Protein AF-A0A1I7IBZ7-F1 (afdb_monomer_lite)

Sequence (172 aa):
MKKVKVSVFVGVFIILTSVICFSEEESVYKKKVHFDSPKEIIDVLNTKNLSAYSGEGNHYGRLVNTDDYKECLSKRKRTTKTVDYFKNLDLTVDESYDEEEIIEEYKKVTQNLNNYKIGDNLKAYYLKGKCSDYHKISGTIEIKVVFCDEGEGFVIDYMNYTTKMDDEKNSL

Secondary structure (DSSP, 8-state):
-------------------S---------------SSHHHHHHHHHHS-SEEEE-SSSS-PEEEE-HHHHHHB-HHHHHS------EEEEEEE-TTS-HHHHHHHHHHHHTTSTT--PPSSEEEEEEEEEEE-TT--EEEEEEEEEEEE-SSSEEEEEEEEEEEEPPGGG--

Radius of gyration: 23.15 Å; chains: 1; bounding box: 92×60×48 Å

pLDDT: mean 78.51, std 18.82, range [34.19, 97.19]

Structure (mmCIF, N/CA/C/O backbone):
data_AF-A0A1I7IBZ7-F1
#
_entry.id   AF-A0A1I7IBZ7-F1
#
loop_
_atom_site.group_PDB
_atom_site.id
_atom_site.type_symbol
_atom_site.label_atom_id
_atom_site.label_alt_id
_atom_site.label_comp_id
_atom_site.label_asym_id
_atom_site.label_entity_id
_atom_site.label_seq_id
_atom_site.pdbx_PDB_ins_code
_atom_site.Cartn_x
_atom_site.Cartn_y
_atom_site.Cartn_z
_atom_site.occupancy
_atom_site.B_iso_or_equiv
_atom_site.auth_seq_id
_atom_site.auth_comp_id
_atom_site.auth_asym_id
_atom_site.auth_atom_id
_atom_site.pdbx_PDB_model_num
ATOM 1 N N . MET A 1 1 ? -64.109 -44.190 -6.257 1.00 44.66 1 MET A N 1
ATOM 2 C CA . MET A 1 1 ? -63.149 -43.938 -7.366 1.00 44.66 1 MET A CA 1
ATOM 3 C C . MET A 1 1 ? -63.551 -42.608 -7.999 1.00 44.66 1 MET A C 1
ATOM 5 O O . MET A 1 1 ? -64.693 -42.499 -8.404 1.00 44.66 1 MET A O 1
ATOM 9 N N . LYS A 1 2 ? -62.762 -41.533 -7.966 1.00 34.19 2 LYS A N 1
ATOM 10 C CA . LYS A 1 2 ? -61.534 -41.307 -8.746 1.00 34.19 2 LYS A CA 1
ATOM 11 C C . LYS A 1 2 ? -60.596 -40.339 -8.005 1.00 34.19 2 LYS A C 1
ATOM 13 O O . LYS A 1 2 ? -61.041 -39.403 -7.358 1.00 34.19 2 LYS A O 1
ATOM 18 N N . LYS A 1 3 ? -59.296 -40.618 -8.119 1.00 43.16 3 LYS A N 1
ATOM 19 C CA . LYS A 1 3 ? -58.164 -39.865 -7.565 1.00 43.16 3 LYS A CA 1
ATOM 20 C C . LYS A 1 3 ? -58.007 -38.539 -8.319 1.00 43.16 3 LYS A C 1
ATOM 22 O O . LYS A 1 3 ? -57.974 -38.576 -9.547 1.00 43.16 3 LYS A O 1
ATOM 27 N N . VAL A 1 4 ? -57.821 -37.418 -7.623 1.00 42.00 4 VAL A N 1
ATOM 28 C CA . VAL A 1 4 ? -57.253 -36.202 -8.228 1.00 42.00 4 VAL A CA 1
ATOM 29 C C . VAL A 1 4 ? -55.906 -35.948 -7.569 1.00 42.00 4 VAL A C 1
ATOM 31 O O . VAL A 1 4 ? -55.785 -35.892 -6.349 1.00 42.00 4 VAL A O 1
ATOM 34 N N . LYS A 1 5 ? -54.883 -35.949 -8.420 1.00 45.84 5 LYS A N 1
ATOM 35 C CA . LYS A 1 5 ? -53.466 -35.868 -8.088 1.00 45.84 5 LYS A CA 1
ATOM 36 C C . LYS A 1 5 ? -53.118 -34.418 -7.756 1.00 45.84 5 LYS A C 1
ATOM 38 O O . LYS A 1 5 ? -53.466 -33.521 -8.515 1.00 45.84 5 LYS A O 1
ATOM 43 N N . VAL A 1 6 ? -52.401 -34.218 -6.657 1.00 47.59 6 VAL A N 1
ATOM 44 C CA . VAL A 1 6 ? -51.680 -32.977 -6.360 1.00 47.59 6 VAL A CA 1
ATOM 45 C C . VAL A 1 6 ? -50.560 -32.841 -7.393 1.00 47.59 6 VAL A C 1
ATOM 47 O O . VAL A 1 6 ? -49.709 -33.726 -7.480 1.00 47.59 6 VAL A O 1
ATOM 50 N N . SER A 1 7 ? -50.560 -31.768 -8.187 1.00 43.84 7 SER A N 1
ATOM 51 C CA . SER A 1 7 ? -49.392 -31.368 -8.975 1.00 43.84 7 SER A CA 1
ATOM 52 C C . SER A 1 7 ? -48.833 -30.068 -8.417 1.00 43.84 7 SER A C 1
ATOM 54 O O . SER A 1 7 ? -49.484 -29.026 -8.441 1.00 43.84 7 SER A O 1
ATOM 56 N N . VAL A 1 8 ? -47.617 -30.186 -7.904 1.00 51.19 8 VAL A N 1
ATOM 57 C CA . VAL A 1 8 ? -46.727 -29.126 -7.454 1.00 51.19 8 VAL A CA 1
ATOM 58 C C . VAL A 1 8 ? -46.431 -28.168 -8.609 1.00 51.19 8 VAL A C 1
ATOM 60 O O . VAL A 1 8 ? -45.970 -28.601 -9.659 1.00 51.19 8 VAL A O 1
ATOM 63 N N . PHE A 1 9 ? -46.619 -26.870 -8.384 1.00 41.53 9 PHE A N 1
ATOM 64 C CA . PHE A 1 9 ? -45.839 -25.832 -9.053 1.00 41.53 9 PHE A CA 1
ATOM 65 C C . PHE A 1 9 ? -45.296 -24.907 -7.963 1.00 41.53 9 PHE A C 1
ATOM 67 O O . PHE A 1 9 ? -45.973 -23.993 -7.501 1.00 41.53 9 PHE A O 1
ATOM 74 N N . VAL A 1 10 ? -44.074 -25.197 -7.506 1.00 45.44 10 VAL A N 1
ATOM 75 C CA . VAL A 1 10 ? -43.256 -24.240 -6.754 1.00 45.44 10 VAL A CA 1
ATOM 76 C C . VAL A 1 10 ? -42.839 -23.176 -7.764 1.00 45.44 10 VAL A C 1
ATOM 78 O O . VAL A 1 10 ? -41.900 -23.360 -8.536 1.00 45.44 10 VAL A O 1
ATOM 81 N N . GLY A 1 11 ? -43.627 -22.106 -7.827 1.00 39.03 11 GLY A N 1
ATOM 82 C CA . GLY A 1 11 ? -43.315 -20.912 -8.597 1.00 39.03 11 GLY A CA 1
ATOM 83 C C . GLY A 1 11 ? -42.112 -20.220 -7.974 1.00 39.03 11 GLY A C 1
ATOM 84 O O . GLY A 1 11 ? -42.183 -19.698 -6.867 1.00 39.03 11 GLY A O 1
ATOM 85 N N . VAL A 1 12 ? -41.002 -20.285 -8.695 1.00 47.72 12 VAL A N 1
ATOM 86 C CA . VAL A 1 12 ? -39.713 -19.669 -8.405 1.00 47.72 12 VAL A CA 1
ATOM 87 C C . VAL A 1 12 ? -39.881 -18.183 -8.054 1.00 47.72 12 VAL A C 1
ATOM 89 O O . VAL A 1 12 ? -40.335 -17.384 -8.870 1.00 47.72 12 VAL A O 1
ATOM 92 N N . PHE A 1 13 ? -39.472 -17.809 -6.842 1.00 44.09 13 PHE A N 1
ATOM 93 C CA . PHE A 1 13 ? -39.341 -16.421 -6.401 1.00 44.09 13 PHE A CA 1
ATOM 94 C C . PHE A 1 13 ? -38.036 -15.847 -6.988 1.00 44.09 13 PHE A C 1
ATOM 96 O O . PHE A 1 13 ? -37.006 -15.818 -6.319 1.00 44.09 13 PHE A O 1
ATOM 103 N N . ILE A 1 14 ? -38.033 -15.460 -8.271 1.00 51.59 14 ILE A N 1
ATOM 104 C CA . ILE A 1 14 ? -36.935 -14.654 -8.831 1.00 51.59 14 ILE A CA 1
ATOM 105 C C . ILE A 1 14 ? -37.173 -13.211 -8.397 1.00 51.59 14 ILE A C 1
ATOM 107 O O . ILE A 1 14 ? -38.088 -12.536 -8.868 1.00 51.59 14 ILE A O 1
ATOM 111 N N . ILE A 1 15 ? -36.335 -12.759 -7.470 1.00 47.59 15 ILE A N 1
ATOM 112 C CA . ILE A 1 15 ? -36.219 -11.365 -7.061 1.00 47.59 15 ILE A CA 1
ATOM 113 C C . ILE A 1 15 ? -35.743 -10.574 -8.286 1.00 47.59 15 ILE A C 1
ATOM 115 O O . ILE A 1 15 ? -34.571 -10.597 -8.655 1.00 47.59 15 ILE A O 1
ATOM 119 N N . LEU A 1 16 ? -36.681 -9.905 -8.950 1.00 42.88 16 LEU A N 1
ATOM 120 C CA . LEU A 1 16 ? -36.430 -9.013 -10.077 1.00 42.88 16 LEU A CA 1
ATOM 121 C C . LEU A 1 16 ? -36.003 -7.636 -9.535 1.00 42.88 16 LEU A C 1
ATOM 123 O O . LEU A 1 16 ? -36.747 -6.666 -9.603 1.00 42.88 16 LEU A O 1
ATOM 127 N N . THR A 1 17 ? -34.805 -7.555 -8.952 1.00 49.12 17 THR A N 1
ATOM 128 C CA . THR A 1 17 ? -34.147 -6.283 -8.578 1.00 49.12 17 THR A CA 1
ATOM 129 C C . THR A 1 17 ? -32.949 -5.984 -9.480 1.00 49.12 17 THR A C 1
ATOM 131 O O . THR A 1 17 ? -31.954 -5.421 -9.040 1.00 49.12 17 THR A O 1
ATOM 134 N N . SER A 1 18 ? -33.008 -6.388 -10.749 1.00 46.00 18 SER A N 1
ATOM 135 C CA . SER A 1 18 ? -31.941 -6.169 -11.738 1.00 46.00 18 SER A CA 1
ATOM 136 C C . SER A 1 18 ? -32.188 -4.983 -12.677 1.00 46.00 18 SER A C 1
ATOM 138 O O . SER A 1 18 ? -31.439 -4.795 -13.631 1.00 46.00 18 SER A O 1
ATOM 140 N N . VAL A 1 19 ? -33.187 -4.138 -12.409 1.00 48.25 19 VAL A N 1
ATOM 141 C CA . VAL A 1 19 ? -33.432 -2.926 -13.202 1.00 48.25 19 VAL A CA 1
ATOM 142 C C . VAL A 1 19 ? -33.465 -1.720 -12.277 1.00 48.25 19 VAL A C 1
ATOM 144 O O . VAL A 1 19 ? -34.517 -1.392 -11.752 1.00 48.25 19 VAL A O 1
ATOM 147 N N . ILE A 1 20 ? -32.293 -1.128 -12.039 1.00 43.44 20 ILE A N 1
ATOM 148 C CA . ILE A 1 20 ? -31.987 0.312 -11.917 1.00 43.44 20 ILE A CA 1
ATOM 149 C C . ILE A 1 20 ? -30.462 0.388 -11.682 1.00 43.44 20 ILE A C 1
ATOM 151 O O . ILE A 1 20 ? -29.942 -0.346 -10.848 1.00 43.44 20 ILE A O 1
ATOM 155 N N . CYS A 1 21 ? -29.775 1.259 -12.433 1.00 38.59 21 CYS A N 1
ATOM 156 C CA . CYS A 1 21 ? -28.324 1.558 -12.452 1.00 38.59 21 CYS A CA 1
ATOM 157 C C . CYS A 1 21 ? -27.524 1.074 -13.678 1.00 38.59 21 CYS A C 1
ATOM 159 O O . CYS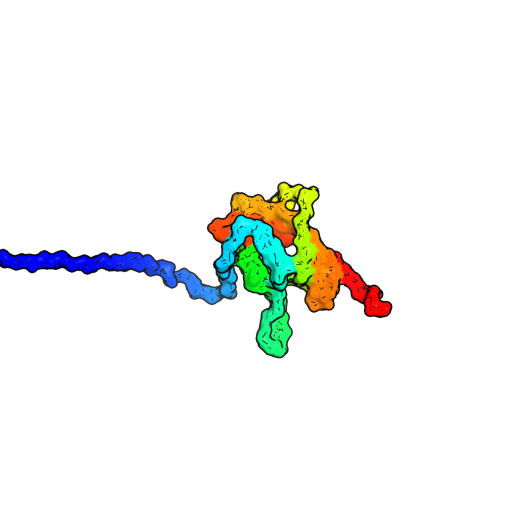 A 1 21 ? -26.339 0.775 -13.567 1.00 38.59 21 CYS A O 1
ATOM 161 N N . PHE A 1 22 ? -28.123 1.098 -14.872 1.00 40.22 22 PHE A N 1
ATOM 162 C CA . PHE A 1 22 ? -27.360 1.469 -16.072 1.00 40.22 22 PHE A CA 1
ATOM 163 C C . PHE A 1 22 ? -27.481 2.985 -16.265 1.00 40.22 22 PHE A C 1
ATOM 165 O O . PHE A 1 22 ? -28.260 3.456 -17.087 1.00 40.22 22 PHE A O 1
ATOM 172 N N . SER A 1 23 ? -26.761 3.750 -15.444 1.00 37.56 23 SER A N 1
ATOM 173 C CA . SER A 1 23 ? -26.304 5.078 -15.843 1.00 37.56 23 SER A CA 1
ATOM 174 C C . SER A 1 23 ? -24.932 4.896 -16.479 1.00 37.56 23 SER A C 1
ATOM 176 O O . SER A 1 23 ? -24.067 4.219 -15.923 1.00 37.56 23 SER A O 1
ATOM 178 N N . GLU A 1 24 ? -24.758 5.450 -17.672 1.00 45.44 24 GLU A N 1
ATOM 179 C CA . GLU A 1 24 ? -23.465 5.585 -18.331 1.00 45.44 24 GLU A CA 1
ATOM 180 C C . GLU A 1 24 ? -22.555 6.474 -17.467 1.00 45.44 24 GLU A C 1
ATOM 182 O O . GLU A 1 24 ? -22.566 7.694 -17.571 1.00 45.44 24 GLU A O 1
ATOM 187 N N . GLU A 1 25 ? -21.778 5.862 -16.578 1.00 43.03 25 GLU A N 1
ATOM 188 C CA . GLU A 1 25 ? -20.652 6.486 -15.884 1.00 43.03 25 GLU A CA 1
ATOM 189 C C . GLU A 1 25 ? -19.447 5.550 -16.038 1.00 43.03 25 GLU A C 1
ATOM 191 O O . GLU A 1 25 ? -19.619 4.329 -16.001 1.00 43.03 25 GLU A O 1
ATOM 196 N N . GLU A 1 26 ? -18.252 6.116 -16.279 1.00 47.03 26 GLU A N 1
ATOM 197 C CA . GLU A 1 26 ? -16.960 5.411 -16.397 1.00 47.03 26 GLU A CA 1
ATOM 198 C C . GLU A 1 26 ? -16.965 4.134 -15.545 1.00 47.03 26 GLU A C 1
ATOM 200 O O . GLU A 1 26 ? -17.100 4.216 -14.326 1.00 47.03 26 GLU A O 1
ATOM 205 N N . SER A 1 27 ? -16.875 2.958 -16.179 1.00 55.19 27 SER A N 1
ATOM 206 C CA . SER A 1 27 ? -17.073 1.664 -15.519 1.00 55.19 27 SER A CA 1
ATOM 207 C C . SER A 1 27 ? -16.256 1.574 -14.227 1.00 55.19 27 SER A C 1
ATOM 209 O O . SER A 1 27 ? -15.042 1.354 -14.267 1.00 55.19 27 SER A O 1
ATOM 211 N N . VAL A 1 28 ? -16.913 1.758 -13.079 1.00 66.81 28 VAL A N 1
ATOM 212 C CA . VAL A 1 28 ? -16.268 1.649 -11.770 1.00 66.81 28 VAL A CA 1
ATOM 213 C C . VAL A 1 28 ? -15.687 0.247 -11.677 1.00 66.81 28 VAL A C 1
ATOM 215 O O . VAL A 1 28 ? -16.413 -0.743 -11.806 1.00 66.81 28 VAL A O 1
ATOM 218 N N . TYR A 1 29 ? -14.369 0.158 -11.499 1.00 75.69 29 TYR A N 1
ATOM 219 C CA . TYR A 1 29 ? -13.682 -1.124 -11.452 1.00 75.69 29 TYR A CA 1
ATOM 220 C C . TYR A 1 29 ? -14.276 -2.005 -10.349 1.00 75.69 29 TYR A C 1
ATOM 222 O O . TYR A 1 29 ? -14.274 -1.631 -9.172 1.00 75.69 29 TYR A O 1
ATOM 230 N N . LYS A 1 30 ? -14.770 -3.187 -10.725 1.00 81.75 30 LYS A N 1
ATOM 231 C CA . LYS A 1 30 ? -15.293 -4.184 -9.787 1.00 81.75 30 LYS A CA 1
ATOM 232 C C . LYS A 1 30 ? -14.165 -5.134 -9.396 1.00 81.75 30 LYS A C 1
ATOM 234 O O . LYS A 1 30 ? -13.673 -5.850 -10.262 1.00 81.75 30 LYS A O 1
ATOM 239 N N . LYS A 1 31 ? -13.801 -5.108 -8.109 1.00 83.88 31 LYS A N 1
ATOM 240 C CA . LYS A 1 31 ? -12.849 -6.023 -7.465 1.00 83.88 31 LYS A CA 1
ATOM 241 C C . LYS A 1 31 ? -13.322 -7.464 -7.660 1.00 83.88 31 LYS A C 1
ATOM 243 O O . LYS A 1 31 ? -14.523 -7.731 -7.579 1.00 83.88 31 LYS A O 1
ATOM 248 N N . LYS A 1 32 ? -12.389 -8.359 -7.964 1.00 88.75 32 LYS A N 1
ATOM 249 C CA . LYS A 1 32 ? -12.622 -9.795 -8.182 1.00 88.75 32 LYS A CA 1
ATOM 250 C C . LYS A 1 32 ? -11.731 -10.655 -7.294 1.00 88.75 32 LYS A C 1
ATOM 252 O O . LYS A 1 32 ? -12.010 -11.843 -7.151 1.00 88.75 32 LYS A O 1
ATOM 257 N N . VAL A 1 33 ? -10.673 -10.077 -6.724 1.00 92.06 33 VAL A N 1
ATOM 258 C CA . VAL A 1 33 ? -9.692 -10.790 -5.902 1.00 92.06 33 VAL A CA 1
ATOM 259 C C . VAL A 1 33 ? -9.914 -10.476 -4.426 1.00 92.06 33 VAL A C 1
ATOM 261 O O . VAL A 1 33 ? -10.000 -9.309 -4.038 1.00 92.06 33 VAL A O 1
ATOM 264 N N . HIS A 1 34 ? -9.976 -11.525 -3.610 1.00 92.62 34 HIS A N 1
ATOM 265 C CA . HIS A 1 34 ? -9.973 -11.445 -2.152 1.00 92.62 34 HIS A CA 1
ATOM 266 C C . HIS A 1 34 ? -8.530 -11.538 -1.649 1.00 92.62 34 HIS A C 1
ATOM 268 O O . HIS A 1 34 ? -7.798 -12.407 -2.117 1.00 92.62 34 HIS A O 1
ATOM 274 N N . PHE A 1 35 ? -8.136 -10.651 -0.732 1.00 95.00 35 PHE A N 1
ATOM 275 C CA . PHE A 1 35 ? -6.830 -10.708 -0.072 1.00 95.00 35 PHE A CA 1
ATOM 276 C C . PHE A 1 35 ? -7.031 -10.959 1.419 1.00 95.00 35 PHE A C 1
ATOM 278 O O . PHE A 1 35 ? -7.628 -10.125 2.108 1.00 95.00 35 PHE A O 1
ATOM 285 N N . ASP A 1 36 ? -6.510 -12.077 1.915 1.00 93.88 36 ASP A N 1
ATOM 286 C CA . ASP A 1 36 ? -6.658 -12.473 3.321 1.00 93.88 36 ASP A CA 1
ATOM 287 C C . ASP A 1 36 ? -5.694 -11.690 4.228 1.00 93.88 36 ASP A C 1
ATOM 289 O O . ASP A 1 36 ? -5.882 -11.597 5.446 1.00 93.88 36 ASP A O 1
ATOM 293 N N . SER A 1 37 ? -4.643 -11.093 3.649 1.00 95.62 37 SER A N 1
ATOM 294 C CA . SER A 1 37 ? -3.640 -10.350 4.406 1.00 95.62 37 SER A CA 1
ATOM 295 C C . SER A 1 37 ? -3.008 -9.180 3.637 1.00 95.62 37 SER A C 1
ATOM 297 O O . SER A 1 37 ? -2.871 -9.234 2.415 1.00 95.62 37 SER A O 1
ATOM 299 N N . PRO A 1 38 ? -2.509 -8.143 4.345 1.00 96.00 38 PRO A N 1
ATOM 300 C CA . PRO A 1 38 ? -1.706 -7.081 3.734 1.00 96.00 38 PRO A CA 1
ATOM 301 C C . PRO A 1 38 ? -0.459 -7.574 2.989 1.00 96.00 38 PRO A C 1
ATOM 303 O O . PRO A 1 38 ? -0.018 -6.931 2.041 1.00 96.00 38 PRO A O 1
ATOM 306 N N . LYS A 1 39 ? 0.107 -8.720 3.392 1.00 96.12 39 LYS A N 1
ATOM 307 C CA . LYS A 1 39 ? 1.312 -9.284 2.768 1.00 96.12 39 LYS A CA 1
ATOM 308 C C . LYS A 1 39 ? 1.070 -9.678 1.314 1.00 96.12 39 LYS A C 1
ATOM 310 O O . LYS A 1 39 ? 1.890 -9.351 0.469 1.00 96.12 39 LYS A O 1
ATOM 315 N N . GLU A 1 40 ? -0.084 -10.271 1.012 1.00 96.81 40 GLU A N 1
ATOM 316 C CA . GLU A 1 40 ? -0.461 -10.615 -0.367 1.00 96.81 40 GLU A CA 1
ATOM 317 C C . GLU A 1 40 ? -0.536 -9.375 -1.261 1.00 96.81 40 GLU A C 1
ATOM 319 O O . GLU A 1 40 ? -0.153 -9.411 -2.427 1.00 96.81 40 GLU A O 1
ATOM 324 N N . ILE A 1 41 ? -0.989 -8.251 -0.705 1.00 95.94 41 ILE A N 1
ATOM 325 C CA . ILE A 1 41 ? -1.040 -6.989 -1.438 1.00 95.94 41 ILE A CA 1
ATOM 326 C C . ILE A 1 41 ? 0.373 -6.452 -1.676 1.00 95.94 41 ILE A C 1
ATOM 328 O O . ILE A 1 41 ? 0.673 -6.028 -2.788 1.00 95.94 41 ILE A O 1
ATOM 332 N N . ILE A 1 42 ? 1.255 -6.500 -0.672 1.00 95.88 42 ILE A N 1
ATOM 333 C CA . ILE A 1 42 ? 2.668 -6.113 -0.827 1.00 95.88 42 ILE A CA 1
ATOM 334 C C . ILE A 1 42 ? 3.350 -6.976 -1.903 1.00 95.88 42 ILE A C 1
ATOM 336 O O . ILE A 1 42 ? 4.083 -6.443 -2.735 1.00 95.88 42 ILE A O 1
ATOM 340 N N . ASP A 1 43 ? 3.044 -8.273 -1.964 1.00 95.69 43 ASP A N 1
ATOM 341 C CA . ASP A 1 43 ? 3.544 -9.163 -3.017 1.00 95.69 43 ASP A CA 1
ATOM 342 C C . ASP A 1 43 ? 3.050 -8.740 -4.409 1.00 95.69 43 ASP A C 1
ATOM 344 O O . ASP A 1 43 ? 3.824 -8.743 -5.372 1.00 95.69 43 ASP A O 1
ATOM 348 N N . VAL A 1 44 ? 1.787 -8.313 -4.540 1.00 94.00 44 VAL A N 1
ATOM 349 C CA . VAL A 1 44 ? 1.279 -7.729 -5.795 1.00 94.00 44 VAL A CA 1
ATOM 350 C C . VAL A 1 44 ? 2.041 -6.451 -6.143 1.00 94.00 44 VAL A C 1
ATOM 352 O O . VAL A 1 44 ? 2.444 -6.299 -7.297 1.00 94.00 44 VAL A O 1
ATOM 355 N N . LEU A 1 45 ? 2.299 -5.569 -5.171 1.00 93.12 45 LEU A N 1
ATOM 356 C CA . LEU A 1 45 ? 3.070 -4.345 -5.408 1.00 93.12 45 LEU A CA 1
ATOM 357 C C . LEU A 1 45 ? 4.478 -4.649 -5.937 1.00 93.12 45 LEU A C 1
ATOM 359 O O . LEU A 1 45 ? 4.930 -3.987 -6.868 1.00 93.12 45 LEU A O 1
ATOM 363 N N . ASN A 1 46 ? 5.138 -5.671 -5.389 1.00 94.31 46 ASN A N 1
ATOM 364 C CA . ASN A 1 46 ? 6.496 -6.066 -5.773 1.00 94.31 46 ASN A CA 1
ATOM 365 C C . ASN A 1 46 ? 6.570 -6.794 -7.123 1.00 94.31 46 ASN A C 1
ATOM 367 O O . ASN A 1 46 ? 7.577 -6.725 -7.826 1.00 94.31 46 ASN A O 1
ATOM 371 N N . THR A 1 47 ? 5.518 -7.519 -7.505 1.00 91.81 47 THR A N 1
ATOM 372 C CA . THR A 1 47 ? 5.569 -8.418 -8.672 1.00 91.81 47 THR A CA 1
ATOM 373 C C . THR A 1 47 ? 4.822 -7.898 -9.894 1.00 91.81 47 THR A C 1
ATOM 375 O O . THR A 1 47 ? 5.052 -8.388 -11.005 1.00 91.81 47 THR A O 1
ATOM 378 N N . LYS A 1 48 ? 3.923 -6.922 -9.726 1.00 90.31 48 LYS A N 1
ATOM 379 C CA . LYS A 1 48 ? 3.067 -6.402 -10.797 1.00 90.31 48 LYS A CA 1
ATOM 380 C C . LYS A 1 48 ? 3.376 -4.947 -11.116 1.00 90.31 48 LYS A C 1
ATOM 382 O O . LYS A 1 48 ? 3.806 -4.158 -10.285 1.00 90.31 48 LYS A O 1
ATOM 387 N N . ASN A 1 49 ? 3.106 -4.571 -12.363 1.00 85.69 49 ASN A N 1
ATOM 388 C CA . ASN A 1 49 ? 3.138 -3.169 -12.756 1.00 85.69 49 ASN A CA 1
ATOM 389 C C . ASN A 1 49 ? 1.922 -2.456 -12.171 1.00 85.69 49 ASN A C 1
ATOM 391 O O . ASN A 1 49 ? 0.799 -2.899 -12.404 1.00 85.69 49 ASN A O 1
ATOM 395 N N . LEU A 1 50 ? 2.131 -1.329 -11.489 1.00 87.38 50 LEU A N 1
ATOM 396 C CA . LEU A 1 50 ? 1.022 -0.567 -10.910 1.00 87.38 50 LEU A CA 1
ATOM 397 C C . LEU A 1 50 ? 0.279 0.280 -11.941 1.00 87.38 50 LEU A C 1
ATOM 399 O O . LEU A 1 50 ? -0.926 0.505 -11.838 1.00 87.38 50 LEU A O 1
ATOM 403 N N . SER A 1 51 ? 0.996 0.713 -12.976 1.00 85.69 51 SER A N 1
ATOM 404 C CA . SER A 1 51 ? 0.454 1.517 -14.061 1.00 85.69 51 SER A CA 1
ATOM 405 C C . SER A 1 51 ? 0.910 1.041 -15.442 1.00 85.69 51 SER A C 1
ATOM 407 O O . SER A 1 51 ? 1.908 0.327 -15.610 1.00 85.69 51 SER A O 1
ATOM 409 N N . ALA A 1 52 ? 0.131 1.417 -16.451 1.00 83.12 52 ALA A N 1
ATOM 410 C CA . ALA A 1 52 ? 0.384 1.156 -17.860 1.00 83.12 52 ALA A CA 1
ATOM 411 C C . ALA A 1 52 ? -0.149 2.311 -18.718 1.00 83.12 52 ALA A C 1
ATOM 413 O O . ALA A 1 52 ? -1.023 3.065 -18.295 1.00 83.12 52 ALA A O 1
ATOM 414 N N . TYR A 1 53 ? 0.363 2.455 -19.939 1.00 82.00 53 TYR A N 1
ATOM 415 C CA . TYR A 1 53 ? -0.202 3.391 -20.906 1.00 82.00 53 TYR A CA 1
ATOM 416 C C . TYR A 1 53 ? -1.479 2.800 -21.516 1.00 82.00 53 TYR A C 1
ATOM 418 O O . TYR A 1 53 ? -1.468 1.686 -22.031 1.00 82.00 53 TYR A O 1
ATOM 426 N N . SER A 1 54 ? -2.579 3.546 -21.447 1.00 76.44 54 SER A N 1
ATOM 427 C CA . SER A 1 54 ? -3.858 3.197 -22.071 1.00 76.44 54 SER A CA 1
ATOM 428 C C . SER A 1 54 ? -3.846 3.555 -23.555 1.00 76.44 54 SER A C 1
ATOM 430 O O . SER A 1 54 ? -3.755 4.726 -23.905 1.00 76.44 54 SER A O 1
ATOM 432 N N . GLY A 1 55 ? -3.946 2.556 -24.429 1.00 65.94 55 GLY A N 1
ATOM 433 C CA . GLY A 1 55 ? -4.076 2.742 -25.874 1.00 65.94 55 GLY A CA 1
ATOM 434 C C . GLY A 1 55 ? -3.652 1.499 -26.656 1.00 65.94 55 GLY A C 1
ATOM 435 O O . GLY A 1 55 ? -2.719 0.806 -26.262 1.00 65.94 55 GLY A O 1
ATOM 436 N N . GLU A 1 56 ? -4.328 1.238 -27.772 1.00 51.00 56 GLU A N 1
ATOM 437 C CA . GLU A 1 56 ? -3.868 0.326 -28.824 1.00 51.00 56 GLU A CA 1
ATOM 438 C C . GLU A 1 56 ? -3.475 1.167 -30.053 1.00 51.00 56 GLU A C 1
ATOM 440 O O . GLU A 1 56 ? -4.227 2.044 -30.480 1.00 51.00 56 GLU A O 1
ATOM 445 N N . GLY A 1 57 ? -2.295 0.921 -30.631 1.00 55.06 57 GLY A N 1
ATOM 446 C CA . GLY A 1 57 ? -1.828 1.599 -31.850 1.00 55.06 57 GLY A CA 1
ATOM 447 C C . GLY A 1 57 ? -1.097 2.940 -31.637 1.00 55.06 57 GLY A C 1
ATOM 448 O O . GLY A 1 57 ? -0.440 3.154 -30.626 1.00 55.06 57 GLY A O 1
ATOM 449 N N . ASN A 1 58 ? -1.169 3.835 -32.634 1.00 42.62 58 ASN A N 1
ATOM 450 C CA . ASN A 1 58 ? -0.333 5.046 -32.783 1.00 42.62 58 ASN A CA 1
ATOM 451 C C . ASN A 1 58 ? -0.776 6.276 -31.955 1.00 42.62 58 ASN A C 1
ATOM 453 O O . ASN A 1 58 ? -0.372 7.400 -32.256 1.00 42.62 58 ASN A O 1
ATOM 457 N N . HIS A 1 59 ? -1.613 6.105 -30.933 1.00 52.19 59 HIS A N 1
ATOM 458 C CA . HIS A 1 59 ? -2.002 7.202 -30.045 1.00 52.19 59 HIS A CA 1
ATOM 459 C C . HIS A 1 59 ? -1.193 7.127 -28.751 1.00 52.19 59 HIS A C 1
ATOM 461 O O . HIS A 1 59 ? -1.197 6.103 -28.075 1.00 52.19 59 HIS A O 1
ATOM 467 N N . TYR A 1 60 ? -0.495 8.216 -28.410 1.00 57.50 60 TYR A N 1
ATOM 468 C CA . TYR A 1 60 ? 0.230 8.343 -27.146 1.00 57.50 60 TYR A CA 1
ATOM 469 C C . TYR A 1 60 ? -0.751 8.160 -25.987 1.00 57.50 60 TYR A C 1
ATOM 471 O O . TYR A 1 60 ? -1.584 9.025 -25.716 1.00 57.50 60 TYR A O 1
ATOM 479 N N . GLY A 1 61 ? -0.694 6.988 -25.362 1.00 66.56 61 GLY A N 1
ATOM 480 C CA . GLY A 1 61 ? -1.647 6.596 -24.342 1.00 66.56 61 GLY A CA 1
ATOM 481 C C . GLY A 1 61 ? -1.565 7.457 -23.087 1.00 66.56 61 GLY A C 1
ATOM 482 O O . GLY A 1 61 ? -0.526 8.040 -22.777 1.00 66.56 61 GLY A O 1
ATOM 483 N N . ARG A 1 62 ? -2.654 7.518 -22.318 1.00 77.12 62 ARG A N 1
ATOM 484 C CA . ARG A 1 62 ? -2.629 8.115 -20.974 1.00 77.12 62 ARG A CA 1
ATOM 485 C C . ARG A 1 62 ? -2.133 7.074 -19.978 1.00 77.12 62 ARG A C 1
ATOM 487 O O . ARG A 1 62 ? -2.578 5.931 -20.044 1.00 77.12 62 ARG A O 1
ATOM 494 N N . LEU A 1 63 ? -1.281 7.452 -19.029 1.00 80.31 63 LEU A N 1
ATOM 495 C CA . LEU A 1 63 ? -0.935 6.554 -17.931 1.00 80.31 63 LEU A CA 1
ATOM 496 C C . LEU A 1 63 ? -2.169 6.265 -17.062 1.00 80.31 63 LEU A C 1
ATOM 498 O O . LEU A 1 63 ? -2.857 7.193 -16.637 1.00 80.31 63 LEU A O 1
ATOM 502 N N . VAL A 1 64 ? -2.462 4.988 -16.831 1.00 85.19 64 VAL A N 1
ATOM 503 C CA . VAL A 1 64 ? -3.591 4.497 -16.030 1.00 85.19 64 VAL A CA 1
ATOM 504 C C . VAL A 1 64 ? -3.124 3.406 -15.074 1.00 85.19 64 VAL A C 1
ATOM 506 O O . VAL A 1 64 ? -2.146 2.718 -15.355 1.00 85.19 64 VAL A O 1
ATOM 509 N N . ASN A 1 65 ? -3.844 3.212 -13.968 1.00 86.38 65 ASN A N 1
ATOM 510 C CA . ASN A 1 65 ? -3.602 2.072 -13.083 1.00 86.38 65 ASN A CA 1
ATOM 511 C C . ASN A 1 65 ? -3.958 0.764 -13.795 1.00 86.38 65 ASN A C 1
ATOM 513 O O . ASN A 1 65 ? -4.985 0.686 -14.484 1.00 86.38 65 ASN A O 1
ATOM 517 N N . THR A 1 66 ? -3.126 -0.257 -13.609 1.00 87.81 66 THR A N 1
ATOM 518 C CA . THR A 1 66 ? -3.414 -1.615 -14.078 1.00 87.81 66 THR A CA 1
ATOM 519 C C . THR A 1 66 ? -4.563 -2.219 -13.284 1.00 87.81 66 THR A C 1
ATOM 521 O O . THR A 1 66 ? -4.884 -1.778 -12.180 1.00 87.81 66 THR A O 1
ATOM 524 N N . ASP A 1 67 ? -5.199 -3.241 -13.848 1.00 89.25 67 ASP A N 1
ATOM 525 C CA . ASP A 1 67 ? -6.264 -3.948 -13.144 1.00 89.25 67 ASP A CA 1
ATOM 526 C C . ASP A 1 67 ? -5.725 -4.695 -11.918 1.00 89.25 67 ASP A C 1
ATOM 528 O O . ASP A 1 67 ? -6.355 -4.618 -10.870 1.00 89.25 67 ASP A O 1
ATOM 532 N N . ASP A 1 68 ? -4.526 -5.285 -12.004 1.00 91.00 68 ASP A N 1
ATOM 533 C CA . ASP A 1 68 ? -3.837 -5.900 -10.858 1.00 91.00 68 ASP A CA 1
ATOM 534 C C . ASP A 1 68 ? -3.708 -4.916 -9.686 1.00 91.00 68 ASP A C 1
ATOM 536 O O . ASP A 1 68 ? -4.017 -5.258 -8.548 1.00 91.00 68 ASP A O 1
ATOM 540 N N . TYR A 1 69 ? -3.320 -3.664 -9.955 1.00 90.75 69 TYR A N 1
ATOM 541 C CA . TYR A 1 69 ? -3.220 -2.663 -8.897 1.00 90.75 69 TYR A CA 1
ATOM 542 C C . TYR A 1 69 ? -4.588 -2.201 -8.393 1.00 90.75 69 TYR A C 1
ATOM 544 O O . TYR A 1 69 ? -4.768 -2.003 -7.194 1.00 90.75 69 TYR A O 1
ATOM 552 N N . LYS A 1 70 ? -5.589 -2.077 -9.273 1.00 90.88 70 LYS A N 1
ATOM 553 C CA . LYS A 1 70 ? -6.955 -1.727 -8.856 1.00 90.88 70 LYS A CA 1
ATOM 554 C C . LYS A 1 70 ? -7.577 -2.775 -7.932 1.00 90.88 70 LYS A C 1
ATOM 556 O O . LYS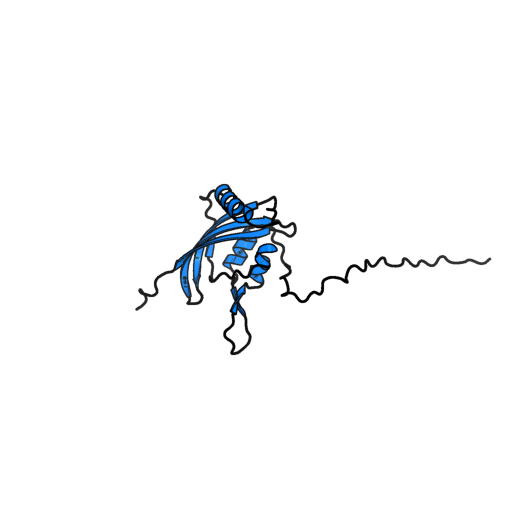 A 1 70 ? -8.367 -2.376 -7.080 1.00 90.88 70 LYS A O 1
ATOM 561 N N . GLU A 1 71 ? -7.232 -4.060 -8.053 1.00 92.88 71 GLU A N 1
ATOM 562 C CA . GLU A 1 71 ? -7.673 -5.097 -7.102 1.00 92.88 71 GLU A CA 1
ATOM 563 C C . GLU A 1 71 ? -7.210 -4.794 -5.670 1.00 92.88 71 GLU A C 1
ATOM 565 O O . GLU A 1 71 ? -7.926 -5.083 -4.705 1.00 92.88 71 GLU A O 1
ATOM 570 N N . CYS A 1 72 ? -6.034 -4.180 -5.522 1.00 93.81 72 CYS A N 1
ATOM 571 C CA . CYS A 1 72 ? -5.460 -3.808 -4.234 1.00 93.81 72 CYS A CA 1
ATOM 572 C C . CYS A 1 72 ? -6.092 -2.554 -3.631 1.00 93.81 72 CYS A C 1
ATOM 574 O O . CYS A 1 72 ? -5.871 -2.294 -2.457 1.00 93.81 72 CYS A O 1
ATOM 576 N N . LEU A 1 73 ? -6.835 -1.752 -4.397 1.00 92.50 73 LEU A N 1
ATOM 577 C CA . LEU A 1 73 ? -7.316 -0.442 -3.961 1.00 92.50 73 LEU A CA 1
ATOM 578 C C . LEU A 1 73 ? -8.717 -0.505 -3.348 1.00 92.50 73 LEU A C 1
ATOM 580 O O . LEU A 1 73 ? -9.626 -1.174 -3.857 1.00 92.50 73 LEU A O 1
ATOM 584 N N . SER A 1 74 ? -8.920 0.299 -2.304 1.00 90.44 74 SER A N 1
ATOM 585 C CA . SER A 1 74 ? -10.237 0.517 -1.710 1.00 90.44 74 SER A CA 1
ATOM 586 C C . SER A 1 74 ? -11.243 1.019 -2.741 1.00 90.44 74 SER A C 1
ATOM 588 O O . SER A 1 74 ? -10.885 1.605 -3.778 1.00 90.44 74 SER A O 1
ATOM 590 N N . LYS A 1 75 ? -12.536 0.822 -2.471 1.00 88.06 75 LYS A N 1
ATOM 591 C CA . LYS A 1 75 ? -13.600 1.282 -3.376 1.00 88.06 75 LYS A CA 1
ATOM 592 C C . LYS A 1 75 ? -13.467 2.772 -3.697 1.00 88.06 75 LYS A C 1
ATOM 594 O O . LYS A 1 75 ? -13.615 3.169 -4.852 1.00 88.06 75 LYS A O 1
ATOM 599 N N . ARG A 1 76 ? -13.128 3.587 -2.694 1.00 85.38 76 ARG A N 1
ATOM 600 C CA . ARG A 1 76 ? -12.896 5.028 -2.857 1.00 85.38 76 ARG A CA 1
ATOM 601 C C . ARG A 1 76 ? -11.717 5.297 -3.792 1.00 85.38 76 ARG A C 1
ATOM 603 O O . ARG A 1 76 ? -11.866 6.050 -4.754 1.00 85.38 76 ARG A O 1
ATOM 610 N N . LYS A 1 77 ? -10.566 4.664 -3.556 1.00 86.19 77 LYS A N 1
ATOM 611 C CA . LYS A 1 77 ? -9.344 4.878 -4.349 1.00 86.19 77 LYS A CA 1
ATOM 612 C C . LYS A 1 77 ? -9.489 4.437 -5.807 1.00 86.19 77 LYS A C 1
ATOM 614 O O . LYS A 1 77 ? -8.980 5.116 -6.696 1.00 86.19 77 LYS A O 1
ATOM 619 N N . ARG A 1 78 ? -10.263 3.380 -6.081 1.00 83.94 78 ARG A N 1
ATOM 620 C CA . ARG A 1 78 ? -10.589 2.945 -7.454 1.00 83.94 78 ARG A CA 1
ATOM 621 C C . ARG A 1 78 ? -11.351 3.993 -8.268 1.00 83.94 78 ARG A C 1
ATOM 623 O O . ARG A 1 78 ? -11.260 3.989 -9.492 1.00 83.94 78 ARG A O 1
ATOM 630 N N . THR A 1 79 ? -12.096 4.876 -7.603 1.00 74.06 79 THR A N 1
ATOM 631 C CA . THR A 1 79 ? -12.882 5.941 -8.255 1.00 74.06 79 THR A CA 1
ATOM 632 C C . THR A 1 79 ? -12.117 7.257 -8.418 1.00 74.06 79 THR A C 1
ATOM 634 O O . THR A 1 79 ? -12.584 8.161 -9.107 1.00 74.06 79 THR A O 1
ATOM 637 N N . THR A 1 80 ? -10.927 7.383 -7.822 1.00 68.25 80 THR A N 1
ATOM 638 C CA . THR A 1 80 ? -10.095 8.590 -7.929 1.00 68.25 80 THR A CA 1
ATOM 639 C C . THR A 1 80 ? -9.075 8.472 -9.062 1.00 68.25 80 THR A C 1
ATOM 641 O O . THR A 1 80 ? -8.428 7.441 -9.213 1.00 68.25 80 THR A O 1
ATOM 644 N N . LYS A 1 81 ? -8.876 9.545 -9.844 1.00 61.62 81 LYS A N 1
ATOM 645 C CA . LYS A 1 81 ? -7.922 9.596 -10.977 1.00 61.62 81 LYS A CA 1
ATOM 646 C C . LYS A 1 81 ?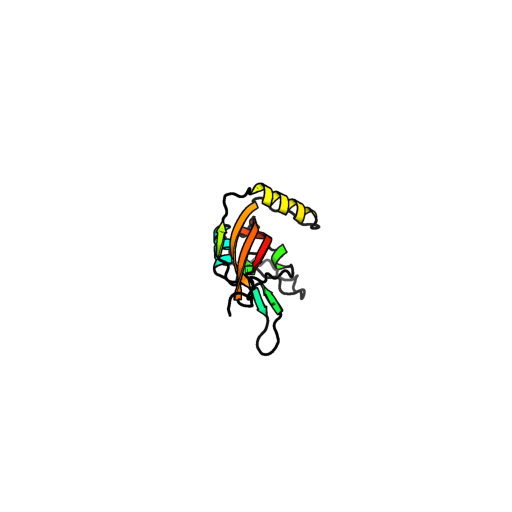 -6.456 9.775 -10.533 1.00 61.62 81 LYS A C 1
ATOM 648 O O . LYS A 1 81 ? -5.724 10.549 -11.146 1.00 61.62 81 LYS A O 1
ATOM 653 N N . THR A 1 82 ? -6.030 9.098 -9.468 1.00 63.5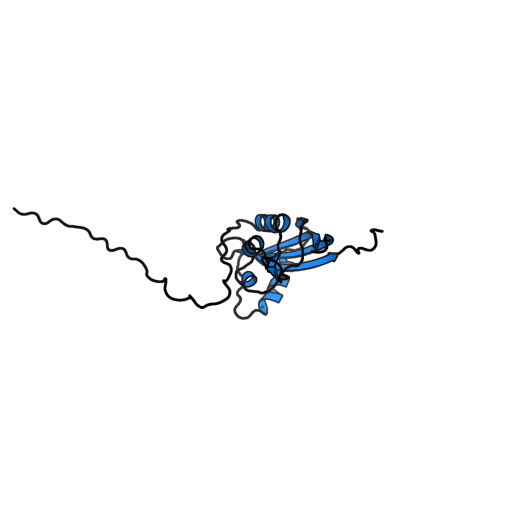9 82 THR A N 1
ATOM 654 C CA . THR A 1 82 ? -4.622 9.061 -9.039 1.00 63.59 82 THR A CA 1
ATOM 655 C C . THR A 1 82 ? -3.913 7.902 -9.723 1.00 63.59 82 THR A C 1
ATOM 657 O O . THR A 1 82 ? -4.380 6.767 -9.641 1.00 63.59 82 THR A O 1
ATOM 660 N N . VAL A 1 83 ? -2.810 8.199 -10.407 1.00 67.56 83 VAL A N 1
ATOM 661 C CA . VAL A 1 83 ? -1.980 7.204 -11.090 1.00 67.56 83 VAL A CA 1
ATOM 662 C C . VAL A 1 83 ? -0.580 7.280 -10.520 1.00 67.56 83 VAL A C 1
ATOM 664 O O . VAL A 1 83 ? -0.008 8.367 -10.459 1.00 67.56 83 VAL A O 1
ATOM 667 N N . ASP A 1 84 ? -0.050 6.132 -10.122 1.00 71.19 84 ASP A N 1
ATOM 668 C CA . ASP A 1 84 ? 1.299 6.028 -9.586 1.00 71.19 84 ASP A CA 1
ATOM 669 C C . ASP A 1 84 ? 2.305 5.757 -10.707 1.00 71.19 84 ASP A C 1
ATOM 671 O O . ASP A 1 84 ? 2.080 4.929 -11.594 1.00 71.19 84 ASP A O 1
ATOM 675 N N . TYR A 1 85 ? 3.409 6.505 -10.700 1.00 69.50 85 TYR A N 1
ATOM 676 C CA . TYR A 1 85 ? 4.349 6.589 -11.826 1.00 69.50 85 TYR A CA 1
ATOM 677 C C . TYR A 1 85 ? 5.542 5.625 -11.724 1.00 69.50 85 TYR A C 1
ATOM 679 O O . TYR A 1 85 ? 6.384 5.601 -12.619 1.00 69.50 85 TYR A O 1
ATOM 687 N N . PHE A 1 86 ? 5.624 4.828 -10.660 1.00 74.81 86 PHE A N 1
ATOM 688 C CA . PHE A 1 86 ? 6.736 3.910 -10.404 1.00 74.81 86 PHE A CA 1
ATOM 689 C C . PHE A 1 86 ? 6.432 2.466 -10.826 1.00 74.81 86 PHE A C 1
ATOM 691 O O . PHE A 1 86 ? 5.282 2.018 -10.860 1.00 74.81 86 PHE A O 1
ATOM 698 N N . LYS A 1 87 ? 7.503 1.739 -11.152 1.00 81.25 87 LYS A N 1
ATOM 699 C CA . LYS A 1 87 ? 7.531 0.338 -11.588 1.00 81.25 87 LYS A CA 1
ATOM 700 C C . LYS A 1 87 ? 8.674 -0.427 -10.932 1.00 81.25 87 LYS A C 1
ATOM 702 O O . LYS A 1 87 ? 9.617 0.181 -10.428 1.00 81.25 87 LYS A O 1
ATOM 707 N N . ASN A 1 88 ? 8.614 -1.758 -11.029 1.00 83.94 88 ASN A N 1
ATOM 708 C CA . ASN A 1 88 ? 9.628 -2.686 -10.515 1.00 83.94 88 ASN A CA 1
ATOM 709 C C . ASN A 1 88 ? 9.957 -2.386 -9.051 1.00 83.94 88 ASN A C 1
ATOM 711 O O . ASN A 1 88 ? 11.084 -2.033 -8.704 1.00 83.94 88 ASN A O 1
ATOM 715 N N . LEU A 1 89 ? 8.917 -2.431 -8.227 1.00 90.38 89 LEU A N 1
ATOM 716 C CA . LEU A 1 89 ? 9.051 -2.227 -6.801 1.00 90.38 89 LEU A CA 1
ATOM 717 C C . LEU A 1 89 ? 9.717 -3.442 -6.158 1.00 90.38 89 LEU A C 1
ATOM 719 O O . LEU A 1 89 ? 9.412 -4.580 -6.499 1.00 90.38 89 LEU A O 1
ATOM 723 N N . ASP A 1 90 ? 10.612 -3.172 -5.218 1.00 94.00 90 ASP A N 1
ATOM 724 C CA . ASP A 1 90 ? 11.239 -4.173 -4.357 1.00 94.00 90 ASP A CA 1
ATOM 725 C C . ASP A 1 90 ? 11.141 -3.674 -2.916 1.00 94.00 90 ASP A C 1
ATOM 727 O O . ASP A 1 90 ? 12.057 -3.032 -2.399 1.00 94.00 90 ASP A O 1
ATOM 731 N N . LEU A 1 91 ? 9.950 -3.834 -2.342 1.00 95.31 91 LEU A N 1
ATOM 732 C CA . LEU A 1 91 ? 9.551 -3.312 -1.043 1.00 95.31 91 LEU A CA 1
ATOM 733 C C . LEU A 1 91 ? 9.738 -4.355 0.051 1.00 95.31 91 LEU A C 1
ATOM 735 O O . LEU A 1 91 ? 9.366 -5.522 -0.088 1.00 95.31 91 LEU A O 1
ATOM 739 N N . THR A 1 92 ? 10.206 -3.873 1.193 1.00 95.94 92 THR A N 1
ATOM 740 C CA . THR A 1 92 ? 10.319 -4.612 2.447 1.00 95.94 92 THR A CA 1
ATOM 741 C C . THR A 1 92 ? 9.634 -3.828 3.557 1.00 95.94 92 THR A C 1
ATOM 743 O O . THR A 1 92 ? 9.590 -2.597 3.516 1.00 95.94 92 THR A O 1
ATOM 746 N N . VAL A 1 93 ? 9.069 -4.538 4.533 1.00 95.75 93 VAL A N 1
ATOM 747 C CA . VAL A 1 93 ? 8.478 -3.912 5.720 1.00 95.75 93 VAL A CA 1
ATOM 748 C C . VAL A 1 93 ? 9.600 -3.446 6.639 1.00 95.75 93 VAL A C 1
ATOM 750 O O . VAL A 1 93 ? 10.485 -4.226 6.989 1.00 95.75 93 VAL A O 1
ATOM 753 N N . ASP A 1 94 ? 9.547 -2.183 7.040 1.00 93.62 94 ASP A N 1
ATOM 754 C CA . ASP A 1 94 ? 10.406 -1.631 8.078 1.00 93.62 94 ASP A CA 1
ATOM 755 C C . ASP A 1 94 ? 9.646 -1.631 9.411 1.00 93.62 94 ASP A C 1
ATOM 757 O O . ASP A 1 94 ? 8.851 -0.741 9.708 1.00 93.62 94 ASP A O 1
ATOM 761 N N . GLU A 1 95 ? 9.907 -2.667 10.208 1.00 90.62 95 GLU A N 1
ATOM 762 C CA . GLU A 1 95 ? 9.293 -2.919 11.522 1.00 90.62 95 GLU A CA 1
ATOM 763 C C . GLU A 1 95 ? 9.724 -1.899 12.599 1.00 90.62 95 GLU A C 1
ATOM 765 O O . GLU A 1 95 ? 9.263 -1.971 13.735 1.00 90.62 95 GLU A O 1
ATOM 770 N N . SER A 1 96 ? 10.638 -0.967 12.289 1.00 88.94 96 SER A N 1
ATOM 771 C CA . SER A 1 96 ? 11.063 0.071 13.243 1.00 88.94 96 SER A CA 1
ATOM 772 C C . SER A 1 96 ? 10.093 1.252 13.343 1.00 88.94 96 SER A C 1
ATOM 774 O O . SER A 1 96 ? 10.229 2.074 14.251 1.00 88.94 96 SER A O 1
ATOM 776 N N . TYR A 1 97 ? 9.133 1.347 12.420 1.00 89.75 97 TYR A N 1
ATOM 777 C CA . TYR A 1 97 ? 8.144 2.419 12.382 1.00 89.75 97 TYR A CA 1
ATOM 778 C C . TYR A 1 97 ? 6.920 2.117 13.242 1.00 89.75 97 TYR A C 1
ATOM 780 O O . TYR A 1 97 ? 6.452 0.983 13.310 1.00 89.75 97 TYR A O 1
ATOM 788 N N . ASP A 1 98 ? 6.371 3.168 13.848 1.00 91.19 98 ASP A N 1
ATOM 789 C CA . ASP A 1 98 ? 5.150 3.079 14.639 1.00 91.19 98 ASP A CA 1
ATOM 790 C C . ASP A 1 98 ? 3.913 3.032 13.728 1.00 91.19 98 ASP A C 1
ATOM 792 O O . ASP A 1 98 ? 3.617 3.973 12.982 1.00 91.19 98 ASP A O 1
ATOM 796 N N . GLU A 1 99 ? 3.184 1.918 13.795 1.00 94.00 99 GLU A N 1
ATOM 797 C CA . GLU A 1 99 ? 1.920 1.717 13.090 1.00 94.00 99 GLU A CA 1
ATOM 798 C C . GLU A 1 99 ? 0.891 2.804 13.447 1.00 94.00 99 GLU A C 1
ATOM 800 O O . GLU A 1 99 ? 0.183 3.310 12.565 1.00 94.00 99 GLU A O 1
ATOM 805 N N . GLU A 1 100 ? 0.822 3.201 14.722 1.00 94.50 100 GLU A N 1
ATOM 806 C CA . GLU A 1 100 ? -0.167 4.165 15.205 1.00 94.50 100 GLU A CA 1
ATOM 807 C C . GLU A 1 100 ? 0.061 5.552 14.598 1.00 94.50 100 GLU A C 1
ATOM 809 O O . GLU A 1 100 ? -0.908 6.209 14.207 1.00 94.50 100 GLU A O 1
ATOM 814 N N . GLU A 1 101 ? 1.319 5.967 14.411 1.00 94.75 101 GLU A N 1
ATOM 815 C CA . GLU A 1 101 ? 1.662 7.248 13.777 1.00 94.75 101 GLU A CA 1
ATOM 816 C C . GLU A 1 101 ? 1.097 7.332 12.349 1.00 94.75 101 GLU A C 1
ATOM 818 O O . GLU A 1 101 ? 0.497 8.338 11.953 1.00 94.75 101 GLU A O 1
ATOM 823 N N . ILE A 1 102 ? 1.241 6.252 11.576 1.00 95.25 102 ILE A N 1
ATOM 824 C CA . ILE A 1 102 ? 0.757 6.187 10.192 1.00 95.25 102 ILE A CA 1
ATOM 825 C C . ILE A 1 102 ? -0.776 6.202 10.165 1.00 95.25 102 ILE A C 1
ATOM 827 O O . ILE A 1 102 ? -1.381 6.893 9.337 1.00 95.25 102 ILE A O 1
ATOM 831 N N . ILE A 1 103 ? -1.419 5.479 11.086 1.00 95.25 103 ILE A N 1
ATOM 832 C CA . ILE A 1 103 ? -2.881 5.475 11.224 1.00 95.25 103 ILE A CA 1
ATOM 833 C C . ILE A 1 103 ? -3.398 6.864 11.623 1.00 95.25 103 ILE A C 1
ATOM 835 O O . ILE A 1 103 ? -4.428 7.305 11.106 1.00 95.25 103 ILE A O 1
ATOM 839 N N . GLU A 1 104 ? -2.717 7.574 12.522 1.00 94.25 104 GLU A N 1
ATOM 840 C CA . GLU A 1 104 ? -3.080 8.940 12.902 1.00 94.25 104 GLU A CA 1
ATOM 841 C C . GLU A 1 104 ? -2.958 9.922 11.737 1.00 94.25 104 GLU A C 1
ATOM 843 O O . GLU A 1 104 ? -3.856 10.744 11.526 1.00 94.25 104 GLU A O 1
ATOM 848 N N . GLU A 1 105 ? -1.865 9.846 10.977 1.00 93.19 105 GLU A N 1
ATOM 849 C CA . GLU A 1 105 ? -1.668 10.638 9.762 1.00 93.19 105 GLU A CA 1
ATOM 850 C C . GLU A 1 105 ? -2.818 10.395 8.773 1.00 93.19 105 GLU A C 1
ATOM 852 O O . GLU A 1 105 ? -3.482 11.337 8.327 1.00 93.19 105 GLU A O 1
ATOM 857 N N . TYR A 1 106 ? -3.129 9.125 8.513 1.00 92.94 106 TYR A N 1
ATOM 858 C CA . TYR A 1 106 ? -4.252 8.718 7.678 1.00 92.94 106 TYR A CA 1
ATOM 859 C C . TYR A 1 106 ? -5.595 9.275 8.176 1.00 92.94 106 TYR A C 1
ATOM 861 O O . TYR A 1 106 ? -6.363 9.831 7.382 1.00 92.94 106 TYR A O 1
ATOM 869 N N . LYS A 1 107 ? -5.880 9.184 9.482 1.00 91.81 107 LYS A N 1
ATOM 870 C CA . LYS A 1 107 ? -7.102 9.736 10.095 1.00 91.81 107 LYS A CA 1
ATOM 871 C C . LYS A 1 107 ? -7.198 11.249 9.887 1.00 91.81 107 LYS A C 1
ATOM 873 O O . LYS A 1 107 ? -8.254 11.736 9.493 1.00 91.81 107 LYS A O 1
ATOM 878 N N . LYS A 1 108 ? -6.104 11.995 10.078 1.00 90.94 108 LYS A N 1
ATOM 879 C CA . LYS A 1 108 ? -6.064 13.455 9.856 1.00 90.94 108 LYS A CA 1
ATOM 880 C C . LYS A 1 108 ? -6.365 13.816 8.400 1.00 90.94 108 LYS A C 1
ATOM 882 O O . LYS A 1 108 ? -7.124 14.747 8.138 1.00 90.94 108 LYS A O 1
ATOM 887 N N . VAL A 1 109 ? -5.813 13.065 7.444 1.00 87.25 109 VAL A N 1
ATOM 888 C CA . VAL A 1 109 ? -6.070 13.289 6.010 1.00 87.25 109 VAL A CA 1
ATOM 889 C C . VAL A 1 109 ? -7.520 12.954 5.647 1.00 87.25 109 VAL A C 1
ATOM 891 O O . VAL A 1 109 ? -8.170 13.715 4.928 1.00 87.25 109 VAL A O 1
ATOM 894 N N . THR A 1 110 ? -8.048 11.839 6.153 1.00 86.50 110 THR A N 1
ATOM 895 C CA . THR A 1 110 ? -9.394 11.355 5.806 1.00 86.50 110 THR A CA 1
ATOM 896 C C . THR A 1 110 ? -10.532 12.095 6.491 1.00 86.50 110 THR A C 1
ATOM 898 O O . THR A 1 110 ? -11.620 12.144 5.924 1.00 86.50 110 THR A O 1
ATOM 901 N N . GLN A 1 111 ? -10.298 12.743 7.634 1.00 83.25 111 GLN A N 1
ATOM 902 C CA . GLN A 1 111 ? -11.283 13.616 8.289 1.00 83.25 111 GLN A CA 1
ATOM 903 C C . GLN A 1 111 ? -11.796 14.745 7.380 1.00 83.25 111 GLN A C 1
ATOM 905 O O . GLN A 1 111 ? -12.916 15.213 7.559 1.00 83.25 111 GLN A O 1
ATOM 910 N N . ASN A 1 112 ? -11.011 15.153 6.378 1.00 79.38 112 ASN A N 1
ATOM 911 C CA . ASN A 1 112 ? -11.403 16.180 5.410 1.00 79.38 112 ASN A CA 1
ATOM 912 C C . ASN A 1 112 ? -12.282 15.642 4.265 1.00 79.38 112 ASN A C 1
ATOM 914 O O . ASN A 1 112 ? -12.722 16.409 3.408 1.00 79.38 112 ASN A O 1
ATOM 918 N N . LEU A 1 113 ? -12.520 14.329 4.206 1.00 81.69 113 LEU A N 1
ATOM 919 C CA . LEU A 1 113 ? -13.335 13.707 3.170 1.00 81.69 113 LEU A CA 1
ATOM 920 C C . LEU A 1 113 ? -14.803 13.686 3.601 1.00 81.69 113 LEU A C 1
ATOM 922 O O . LEU A 1 113 ? -15.203 12.943 4.498 1.00 81.69 113 LEU A O 1
ATOM 926 N N . ASN A 1 114 ? -15.629 14.472 2.911 1.00 76.44 114 ASN A N 1
ATOM 927 C CA . ASN A 1 114 ? -17.070 14.488 3.145 1.00 76.44 114 ASN A CA 1
ATOM 928 C C . ASN A 1 114 ? -17.676 13.088 2.970 1.00 76.44 114 ASN A C 1
ATOM 930 O O . ASN A 1 114 ? -17.463 12.432 1.951 1.00 76.44 114 ASN A O 1
ATOM 934 N N . ASN A 1 115 ? -18.491 12.670 3.942 1.00 77.44 115 ASN A N 1
ATOM 935 C CA . ASN A 1 115 ? -19.237 11.406 3.938 1.00 77.44 115 ASN A CA 1
ATOM 936 C C . ASN A 1 115 ? -18.379 10.128 3.883 1.00 77.44 115 ASN A C 1
ATOM 938 O O . ASN A 1 115 ? -18.908 9.056 3.588 1.00 77.44 115 ASN A O 1
ATOM 942 N N . TYR A 1 116 ? -17.082 10.208 4.188 1.00 80.69 116 TYR A N 1
ATOM 943 C CA . TYR A 1 116 ? -16.238 9.026 4.333 1.00 80.69 116 TYR A CA 1
ATOM 944 C C . TYR A 1 116 ? -16.230 8.546 5.786 1.00 80.69 116 TYR A C 1
ATOM 946 O O . TYR A 1 116 ? -16.042 9.332 6.714 1.00 80.69 116 TYR A O 1
ATOM 954 N N . LYS A 1 117 ? -16.429 7.242 5.983 1.00 81.19 117 LYS A N 1
ATOM 955 C CA . LYS A 1 117 ? -16.248 6.587 7.279 1.00 81.19 117 LYS A CA 1
ATOM 956 C C . LYS A 1 117 ? -15.037 5.682 7.184 1.00 81.19 117 LYS A C 1
ATOM 958 O O . LYS A 1 117 ? -14.985 4.814 6.318 1.00 81.19 117 LYS A O 1
ATOM 963 N N . ILE A 1 118 ? -14.088 5.906 8.080 1.00 80.00 118 ILE A N 1
ATOM 964 C CA . ILE A 1 118 ? -12.928 5.039 8.240 1.00 80.00 118 ILE A CA 1
ATOM 965 C C . ILE A 1 118 ? -13.431 3.687 8.752 1.00 80.00 118 ILE A C 1
ATOM 967 O O . ILE A 1 118 ? -14.216 3.654 9.698 1.00 80.00 118 ILE A O 1
ATOM 971 N N . GLY A 1 119 ? -13.018 2.600 8.102 1.00 75.06 119 GLY A N 1
ATOM 972 C CA . GLY A 1 119 ? -13.341 1.248 8.550 1.00 75.06 119 GLY A CA 1
ATOM 973 C C . GLY A 1 119 ? -12.646 0.898 9.865 1.00 75.06 119 GLY A C 1
ATOM 974 O O . GLY A 1 119 ? -11.539 1.366 10.141 1.00 75.06 119 GLY A O 1
ATOM 975 N N . ASP A 1 120 ? -13.295 0.050 10.653 1.00 71.81 120 ASP A N 1
ATOM 976 C CA . ASP A 1 120 ? -12.691 -0.602 11.811 1.00 71.81 120 ASP A CA 1
ATOM 977 C C . ASP A 1 120 ? -11.859 -1.800 11.300 1.00 71.81 120 ASP A C 1
ATOM 979 O O . ASP A 1 120 ? -12.277 -2.443 10.343 1.00 71.81 120 ASP A O 1
ATOM 983 N N . ASN A 1 121 ? -10.698 -2.103 11.901 1.00 88.25 121 ASN A N 1
ATOM 984 C CA . ASN A 1 121 ? -9.662 -3.041 11.397 1.00 88.25 121 ASN A CA 1
ATOM 985 C C . ASN A 1 121 ? -8.697 -2.436 10.358 1.00 88.25 121 ASN A C 1
ATOM 987 O O . ASN A 1 121 ? -8.612 -2.859 9.203 1.00 88.25 121 ASN A O 1
ATOM 991 N N . LEU A 1 122 ? -7.948 -1.427 10.803 1.00 94.06 122 LEU A N 1
ATOM 992 C CA . LEU A 1 122 ? -6.838 -0.859 10.048 1.00 94.06 122 LEU A CA 1
ATOM 993 C C . LEU A 1 122 ? -5.549 -1.610 10.372 1.00 94.06 122 LEU A C 1
ATOM 995 O O . LEU A 1 122 ? -5.331 -1.980 11.523 1.00 94.06 122 LEU A O 1
ATOM 999 N N . LYS A 1 123 ? -4.697 -1.773 9.362 1.00 95.62 123 LYS A N 1
ATOM 1000 C CA . LYS A 1 123 ? -3.296 -2.159 9.531 1.00 95.62 123 LYS A CA 1
ATOM 1001 C C . LYS A 1 123 ? -2.425 -1.180 8.778 1.00 95.62 123 LYS A C 1
ATOM 1003 O O . LYS A 1 123 ? -2.696 -0.935 7.600 1.00 95.62 123 LYS A O 1
ATOM 1008 N N . ALA A 1 124 ? -1.395 -0.639 9.407 1.00 96.44 124 ALA A N 1
ATOM 1009 C CA . ALA A 1 124 ? -0.459 0.240 8.716 1.00 96.44 124 ALA A CA 1
ATOM 1010 C C . ALA A 1 124 ? 0.943 -0.352 8.646 1.00 96.44 124 ALA A C 1
ATOM 1012 O O . ALA A 1 124 ? 1.384 -1.079 9.528 1.00 96.44 124 ALA A O 1
ATOM 1013 N N . TYR A 1 125 ? 1.631 -0.040 7.554 1.00 97.19 125 TYR A N 1
ATOM 1014 C CA . TYR A 1 125 ? 3.008 -0.447 7.344 1.00 97.19 125 TYR A CA 1
ATOM 1015 C C . TYR A 1 125 ? 3.798 0.711 6.771 1.00 97.19 125 TYR A C 1
ATOM 1017 O O . TYR A 1 125 ? 3.300 1.507 5.967 1.00 97.19 125 TYR A O 1
ATOM 1025 N N . TYR A 1 126 ? 5.063 0.753 7.155 1.00 96.75 126 TYR A N 1
ATOM 1026 C CA . TYR A 1 126 ? 6.057 1.535 6.462 1.00 96.75 126 TYR A CA 1
ATOM 1027 C C . TYR A 1 126 ? 6.911 0.593 5.616 1.00 96.75 126 TYR A C 1
ATOM 1029 O O . TYR A 1 126 ? 7.465 -0.390 6.110 1.00 96.75 126 TYR A O 1
ATOM 1037 N N . LEU A 1 127 ? 6.946 0.853 4.314 1.00 96.25 127 LEU A N 1
ATOM 1038 C CA . LEU A 1 127 ? 7.636 0.035 3.331 1.00 96.25 127 LEU A CA 1
ATOM 1039 C C . LEU A 1 127 ? 8.825 0.814 2.783 1.00 96.25 127 LEU A C 1
ATOM 1041 O O . LEU A 1 127 ? 8.684 1.973 2.391 1.00 96.25 127 LEU A O 1
ATOM 1045 N N . LYS A 1 128 ? 9.982 0.166 2.701 1.00 96.00 128 LYS A N 1
ATOM 1046 C CA . LYS A 1 128 ? 11.189 0.719 2.083 1.00 96.00 128 LYS A CA 1
ATOM 1047 C C . LYS A 1 128 ? 11.663 -0.190 0.974 1.00 96.00 128 LYS A C 1
ATOM 1049 O O . LYS A 1 128 ? 11.603 -1.415 1.098 1.00 96.00 128 LYS A O 1
ATOM 1054 N N . GLY A 1 129 ? 12.165 0.406 -0.095 1.00 94.69 129 GLY A N 1
ATOM 1055 C CA . GLY A 1 129 ? 12.586 -0.392 -1.224 1.00 94.69 129 GLY A CA 1
ATOM 1056 C C . GLY A 1 129 ? 13.243 0.364 -2.352 1.00 94.69 129 GLY A C 1
ATOM 1057 O O . GLY A 1 129 ? 13.544 1.559 -2.269 1.00 94.69 129 GLY A O 1
ATOM 1058 N N . LYS A 1 130 ? 13.442 -0.377 -3.436 1.00 94.06 130 LYS A N 1
ATOM 1059 C CA . LYS A 1 130 ? 13.856 0.171 -4.723 1.00 94.06 130 LYS A CA 1
ATOM 1060 C C . LYS A 1 130 ? 12.650 0.350 -5.630 1.00 94.06 130 LYS A C 1
ATOM 1062 O O . LYS A 1 130 ? 11.642 -0.343 -5.502 1.00 94.06 130 LYS A O 1
ATOM 1067 N N . CYS A 1 131 ? 12.777 1.289 -6.552 1.00 91.12 131 CYS A N 1
ATOM 1068 C CA . CYS A 1 131 ? 11.831 1.496 -7.632 1.00 91.12 131 CYS A CA 1
ATOM 1069 C C . CYS A 1 131 ? 12.574 1.893 -8.907 1.00 91.12 131 CYS A C 1
ATOM 1071 O O . CYS A 1 131 ? 13.766 2.210 -8.889 1.00 91.12 131 CYS A O 1
ATOM 1073 N N . SER A 1 132 ? 11.845 1.887 -10.013 1.00 86.50 132 SER A N 1
ATOM 1074 C CA . SER A 1 132 ? 12.259 2.507 -11.264 1.00 86.50 132 SER A CA 1
ATOM 1075 C C . SER A 1 132 ? 11.120 3.343 -11.829 1.00 86.50 132 SER A C 1
ATOM 1077 O O . SER A 1 132 ? 9.947 3.028 -11.606 1.00 86.50 132 SER A O 1
ATOM 1079 N N . ASP A 1 133 ? 11.445 4.395 -12.566 1.00 81.50 133 ASP A N 1
ATOM 1080 C CA . ASP A 1 133 ? 10.454 5.145 -13.329 1.00 81.50 133 ASP A CA 1
ATOM 1081 C C . ASP A 1 133 ? 10.263 4.568 -14.749 1.00 81.50 133 ASP A C 1
ATOM 1083 O O . ASP A 1 133 ? 10.837 3.543 -15.137 1.00 81.50 133 ASP A O 1
ATOM 1087 N N . TYR A 1 134 ? 9.440 5.233 -15.559 1.00 73.62 134 TYR A N 1
ATOM 1088 C CA . TYR A 1 134 ? 9.217 4.849 -16.957 1.00 73.62 134 TYR A CA 1
ATOM 1089 C C . TYR A 1 134 ? 10.431 5.068 -17.870 1.00 73.62 134 TYR A C 1
ATOM 1091 O O . TYR A 1 134 ? 10.496 4.457 -18.940 1.00 73.62 134 TYR A O 1
ATOM 1099 N N . HIS A 1 135 ? 11.397 5.882 -17.446 1.00 75.56 135 HIS A N 1
ATOM 1100 C CA . HIS A 1 135 ? 12.681 6.083 -18.112 1.00 75.56 135 HIS A CA 1
ATOM 1101 C C . HIS A 1 135 ? 13.747 5.077 -17.646 1.00 75.56 135 HIS A C 1
ATOM 1103 O O . HIS A 1 135 ? 14.870 5.108 -18.141 1.00 75.56 135 HIS A O 1
ATOM 1109 N N . LYS A 1 136 ? 13.370 4.117 -16.785 1.00 77.56 136 LYS A N 1
ATOM 1110 C CA . LYS A 1 136 ? 14.245 3.102 -16.174 1.00 77.56 136 LYS A CA 1
ATOM 1111 C C . LYS A 1 136 ? 15.325 3.698 -15.272 1.00 77.56 136 LYS A C 1
ATOM 1113 O O . LYS A 1 136 ? 16.320 3.029 -14.996 1.00 77.56 136 LYS A O 1
ATOM 1118 N N . ILE A 1 137 ? 15.114 4.916 -14.789 1.00 81.81 137 ILE A N 1
ATOM 1119 C CA . ILE A 1 137 ? 15.956 5.510 -13.763 1.00 81.81 137 ILE A CA 1
ATOM 1120 C C . ILE A 1 137 ? 15.621 4.798 -12.457 1.00 81.81 137 ILE A C 1
ATOM 1122 O O . ILE A 1 137 ? 14.457 4.746 -12.051 1.00 81.81 137 ILE A O 1
ATOM 1126 N N . SER A 1 138 ? 16.628 4.184 -11.840 1.00 88.56 138 SER A N 1
ATOM 1127 C CA . SER A 1 138 ? 16.482 3.552 -10.534 1.00 88.56 138 SER A CA 1
ATOM 1128 C C . SER A 1 138 ? 16.412 4.597 -9.432 1.00 88.56 138 SER A C 1
ATOM 1130 O O . SER A 1 138 ? 16.923 5.708 -9.554 1.00 88.56 138 SER A O 1
ATOM 1132 N N . GLY A 1 139 ? 15.787 4.223 -8.328 1.00 90.19 139 GLY A N 1
ATOM 1133 C CA . GLY A 1 139 ? 15.775 5.042 -7.135 1.00 90.19 139 GLY A CA 1
ATOM 1134 C C . GLY A 1 139 ? 15.338 4.260 -5.916 1.00 90.19 139 GLY A C 1
ATOM 1135 O O . GLY A 1 139 ? 15.007 3.070 -5.980 1.00 90.19 139 GLY A O 1
ATOM 1136 N N . THR A 1 140 ? 15.303 4.958 -4.793 1.00 92.81 140 THR A N 1
ATOM 1137 C CA . THR A 1 140 ? 14.726 4.454 -3.549 1.00 92.81 140 THR A CA 1
ATOM 1138 C C . THR A 1 140 ? 13.329 5.016 -3.356 1.00 92.81 140 THR A C 1
ATOM 1140 O O . THR A 1 140 ? 13.067 6.179 -3.681 1.00 92.81 140 THR A O 1
ATOM 1143 N N . ILE A 1 141 ? 12.451 4.203 -2.784 1.00 91.94 141 ILE A N 1
ATOM 1144 C CA . ILE A 1 141 ? 11.091 4.584 -2.427 1.00 91.94 141 ILE A CA 1
ATOM 1145 C C . ILE A 1 141 ? 10.814 4.219 -0.973 1.00 91.94 141 ILE A C 1
ATOM 1147 O O . ILE A 1 141 ? 11.214 3.158 -0.487 1.00 91.94 141 ILE A O 1
ATOM 1151 N N . GLU A 1 142 ? 10.112 5.114 -0.296 1.00 94.19 142 GLU A N 1
ATOM 1152 C CA . GLU A 1 142 ? 9.581 4.912 1.045 1.00 94.19 142 GLU A CA 1
ATOM 1153 C C . GLU A 1 142 ? 8.075 5.141 0.993 1.00 94.19 142 GLU A C 1
ATOM 1155 O O . GLU A 1 142 ? 7.634 6.137 0.417 1.00 94.19 142 GLU A O 1
ATOM 1160 N N . ILE A 1 143 ? 7.287 4.229 1.560 1.00 94.25 143 ILE A N 1
ATOM 1161 C CA . ILE A 1 143 ? 5.826 4.239 1.475 1.00 94.25 143 ILE A CA 1
ATOM 1162 C C . ILE A 1 143 ? 5.230 4.065 2.868 1.00 94.25 143 ILE A C 1
ATOM 1164 O O . ILE A 1 143 ? 5.437 3.044 3.513 1.00 94.25 143 ILE A O 1
ATOM 1168 N N . LYS A 1 144 ? 4.415 5.023 3.301 1.00 95.50 144 LYS A N 1
ATOM 1169 C CA . LYS A 1 144 ? 3.449 4.844 4.389 1.00 95.50 144 LYS A CA 1
ATOM 1170 C C . LYS A 1 144 ? 2.140 4.343 3.781 1.00 95.50 144 LYS A C 1
ATOM 1172 O O . LYS A 1 144 ? 1.527 5.046 2.973 1.00 95.50 144 LYS A O 1
ATOM 1177 N N . VAL A 1 145 ? 1.712 3.139 4.145 1.00 95.94 145 VAL A N 1
ATOM 1178 C CA . VAL A 1 145 ? 0.498 2.507 3.608 1.00 95.94 145 VAL A CA 1
ATOM 1179 C C . VAL A 1 145 ? -0.453 2.121 4.739 1.00 95.94 145 VAL A C 1
ATOM 1181 O O . VAL A 1 145 ? -0.019 1.622 5.773 1.00 95.94 145 VAL A O 1
ATOM 1184 N N . VAL A 1 146 ? -1.755 2.350 4.541 1.00 96.25 146 VAL A N 1
ATOM 1185 C CA . VAL A 1 146 ? -2.814 1.835 5.422 1.00 96.25 146 VAL A CA 1
ATOM 1186 C C . VAL A 1 146 ? -3.716 0.910 4.629 1.00 96.25 146 VAL A C 1
ATOM 1188 O O . VAL A 1 146 ? -4.298 1.292 3.605 1.00 96.25 146 VAL A O 1
ATOM 1191 N N . PHE A 1 147 ? -3.844 -0.295 5.163 1.00 95.88 147 PHE A N 1
ATOM 1192 C CA . PHE A 1 147 ? -4.768 -1.315 4.730 1.00 95.88 147 PHE A CA 1
ATOM 1193 C C 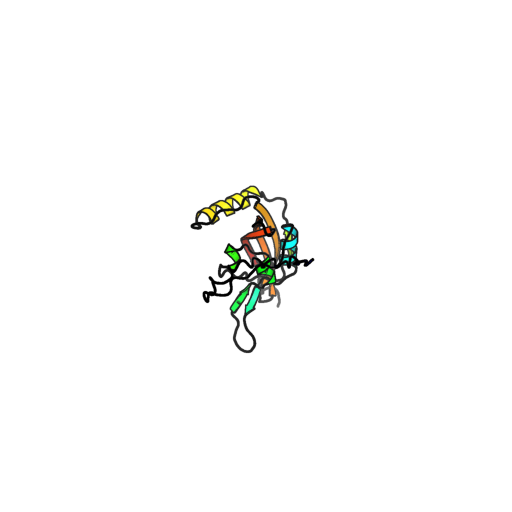. PHE A 1 147 ? -6.020 -1.289 5.604 1.00 95.88 147 PHE A C 1
ATOM 1195 O O . PHE A 1 147 ? -5.934 -1.113 6.820 1.00 95.88 147 PHE A O 1
ATOM 1202 N N . CYS A 1 148 ? -7.176 -1.506 4.994 1.00 93.56 148 CYS A N 1
ATOM 1203 C CA . CYS A 1 148 ? -8.430 -1.746 5.695 1.00 93.56 148 CYS A CA 1
ATOM 1204 C C . CYS A 1 148 ? -9.130 -2.968 5.103 1.00 93.56 148 CYS A C 1
ATOM 1206 O O . CYS A 1 148 ? -8.889 -3.327 3.950 1.00 93.56 148 CYS A O 1
ATOM 1208 N N . ASP A 1 149 ? -9.983 -3.606 5.895 1.00 91.00 149 ASP A N 1
ATOM 1209 C CA . ASP A 1 149 ? -10.884 -4.650 5.413 1.00 91.00 149 ASP A CA 1
ATOM 1210 C C . ASP A 1 149 ? -12.259 -4.034 5.114 1.00 91.00 149 ASP A C 1
ATOM 1212 O O . ASP A 1 149 ? -12.937 -3.527 6.009 1.00 91.00 149 ASP A O 1
ATOM 1216 N N . GLU A 1 150 ? -12.668 -4.047 3.842 1.00 86.25 150 GLU A N 1
ATOM 1217 C CA . GLU A 1 150 ? -13.983 -3.544 3.404 1.00 86.25 150 GLU A CA 1
ATOM 1218 C C . GLU A 1 150 ? -15.098 -4.612 3.527 1.00 86.25 150 GLU A C 1
ATOM 1220 O O . GLU A 1 150 ? -16.212 -4.400 3.045 1.00 86.25 150 GLU A O 1
ATOM 1225 N N . GLY A 1 151 ? -14.818 -5.764 4.150 1.00 85.50 151 GLY A N 1
ATOM 1226 C CA . GLY A 1 151 ? -15.709 -6.932 4.214 1.00 85.50 151 GLY A CA 1
ATOM 1227 C C . GLY A 1 151 ? -15.555 -7.885 3.022 1.00 85.50 151 GLY A C 1
ATOM 1228 O O . GLY A 1 151 ? -16.201 -8.931 2.974 1.00 85.50 151 GLY A O 1
ATOM 1229 N N . GLU A 1 152 ? -14.685 -7.535 2.073 1.00 84.38 152 GLU A N 1
ATOM 1230 C CA . GLU A 1 152 ? -14.300 -8.335 0.904 1.00 84.38 152 GLU A CA 1
ATOM 1231 C C . GLU A 1 152 ? -12.783 -8.605 0.894 1.00 84.38 152 GLU A C 1
ATOM 1233 O O . GLU A 1 152 ? -12.212 -8.907 -0.159 1.00 84.38 152 GLU A O 1
ATOM 1238 N N . GLY A 1 153 ? -12.134 -8.519 2.061 1.00 90.44 153 GLY A N 1
ATOM 1239 C CA . GLY A 1 153 ? -10.696 -8.705 2.243 1.00 90.44 153 GLY A CA 1
ATOM 1240 C C . GLY A 1 153 ? -9.942 -7.381 2.323 1.00 90.44 153 GLY A C 1
ATOM 1241 O O . GLY A 1 153 ? -10.504 -6.297 2.126 1.00 90.44 153 GLY A O 1
ATOM 1242 N N . PHE A 1 154 ? -8.642 -7.473 2.600 1.00 94.31 154 PHE A N 1
ATOM 1243 C CA . PHE A 1 154 ? -7.793 -6.296 2.750 1.00 94.31 154 PHE A CA 1
ATOM 1244 C C . PHE A 1 154 ? -7.634 -5.532 1.426 1.00 94.31 154 PHE A C 1
ATOM 1246 O O . PHE A 1 154 ? -7.540 -6.104 0.335 1.00 94.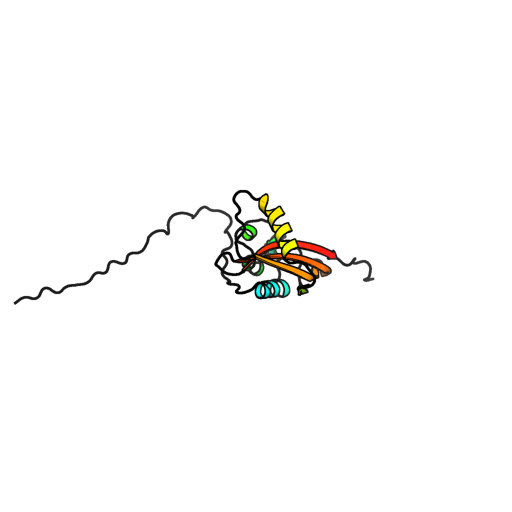31 154 PHE A O 1
ATOM 1253 N N . VAL A 1 155 ? -7.577 -4.208 1.542 1.00 94.19 155 VAL A N 1
ATOM 1254 C CA . VAL A 1 155 ? -7.319 -3.252 0.460 1.00 94.19 155 VAL A CA 1
ATOM 1255 C C . VAL A 1 155 ? -6.518 -2.063 0.985 1.00 94.19 155 VAL A C 1
ATOM 1257 O O . VAL A 1 155 ? -6.540 -1.765 2.173 1.00 94.19 155 VAL A O 1
ATOM 1260 N N . ILE A 1 156 ? -5.830 -1.355 0.095 1.00 94.38 156 ILE A N 1
ATOM 1261 C CA . ILE A 1 156 ? -5.123 -0.100 0.345 1.00 94.38 156 ILE A CA 1
ATOM 1262 C C . ILE A 1 156 ? -6.132 1.050 0.292 1.00 94.38 156 ILE A C 1
ATOM 1264 O O . ILE A 1 156 ? -6.679 1.349 -0.776 1.00 94.38 156 ILE A O 1
ATOM 1268 N N . ASP A 1 157 ? -6.330 1.749 1.409 1.00 92.19 157 ASP A N 1
ATOM 1269 C CA . ASP A 1 157 ? -7.091 3.010 1.422 1.00 92.19 157 ASP A CA 1
ATOM 1270 C C . ASP A 1 157 ? -6.188 4.248 1.526 1.00 92.19 157 ASP A C 1
ATOM 1272 O O . ASP A 1 157 ? -6.537 5.330 1.039 1.00 92.19 157 ASP A O 1
ATOM 1276 N N . TYR A 1 158 ? -4.977 4.090 2.061 1.00 91.81 158 TYR A N 1
ATOM 1277 C CA . TYR A 1 158 ? -3.977 5.152 2.121 1.00 91.81 158 TYR A CA 1
ATOM 1278 C C . TYR A 1 158 ? -2.633 4.670 1.613 1.00 91.81 158 TYR A C 1
ATOM 1280 O O . TYR A 1 158 ? -2.172 3.597 1.980 1.00 91.81 158 TYR A O 1
ATOM 1288 N N . MET A 1 159 ? -2.001 5.497 0.791 1.00 91.31 159 MET A N 1
ATOM 1289 C CA . MET A 1 159 ? -0.636 5.302 0.336 1.00 91.31 159 MET A CA 1
ATOM 1290 C C . MET A 1 159 ? -0.033 6.686 0.128 1.00 91.31 159 MET A C 1
ATOM 1292 O O . MET A 1 159 ? -0.572 7.486 -0.643 1.00 91.31 159 MET A O 1
ATOM 1296 N N . ASN A 1 160 ? 1.040 6.971 0.851 1.00 90.44 160 ASN A N 1
ATOM 1297 C CA . ASN A 1 160 ? 1.845 8.175 0.724 1.00 90.44 160 ASN A CA 1
ATOM 1298 C C . ASN A 1 160 ? 3.291 7.731 0.557 1.00 90.44 160 ASN A C 1
ATOM 1300 O O . ASN A 1 160 ? 3.733 6.823 1.258 1.00 90.44 160 ASN A O 1
ATOM 1304 N N . TYR A 1 161 ? 4.001 8.324 -0.391 1.00 90.25 161 TYR A N 1
ATOM 1305 C CA . TYR A 1 161 ? 5.351 7.904 -0.709 1.00 90.25 161 TYR A CA 1
ATOM 1306 C C . TYR A 1 161 ? 6.272 9.082 -0.966 1.00 90.25 161 TYR A C 1
ATOM 1308 O O . TYR A 1 161 ? 5.864 10.137 -1.453 1.00 90.25 161 TYR A O 1
ATOM 1316 N N . THR A 1 162 ? 7.547 8.851 -0.679 1.00 89.88 162 THR A N 1
ATOM 1317 C CA . THR A 1 162 ? 8.653 9.714 -1.083 1.00 89.88 162 THR A CA 1
ATOM 1318 C C . THR A 1 162 ? 9.606 8.896 -1.938 1.00 89.88 162 THR A C 1
ATOM 1320 O O . THR A 1 162 ? 9.905 7.743 -1.629 1.00 89.88 162 THR A O 1
ATOM 1323 N N . THR A 1 163 ? 10.082 9.489 -3.028 1.00 88.25 163 THR A N 1
ATOM 1324 C CA . THR A 1 163 ? 11.040 8.859 -3.940 1.00 88.25 163 THR A CA 1
ATOM 1325 C C . THR A 1 163 ? 12.306 9.691 -4.039 1.00 88.25 163 THR A C 1
ATOM 1327 O O . THR A 1 163 ? 12.238 10.920 -4.105 1.00 88.25 163 THR A O 1
ATOM 1330 N N . LYS A 1 164 ? 13.450 9.020 -4.146 1.00 89.12 164 LYS A N 1
ATOM 1331 C CA . LYS A 1 164 ? 14.732 9.629 -4.499 1.00 89.12 164 LYS A CA 1
ATOM 1332 C C . LYS A 1 164 ? 15.310 8.867 -5.686 1.00 89.12 164 LYS A C 1
ATOM 1334 O O . LYS A 1 164 ? 15.732 7.727 -5.525 1.00 89.12 164 LYS A O 1
ATOM 1339 N N . MET A 1 165 ? 15.267 9.487 -6.862 1.00 86.25 165 MET A N 1
ATOM 1340 C CA . MET A 1 165 ? 15.796 8.909 -8.098 1.00 86.25 165 MET A CA 1
ATOM 1341 C C . MET A 1 165 ? 17.293 9.183 -8.218 1.00 86.25 165 MET A C 1
ATOM 1343 O O . MET A 1 165 ? 17.772 10.225 -7.763 1.00 86.25 165 MET A O 1
ATOM 1347 N N . ASP A 1 166 ? 18.014 8.244 -8.817 1.00 84.88 166 ASP A N 1
ATOM 1348 C CA . ASP A 1 166 ? 19.428 8.396 -9.128 1.00 84.88 166 ASP A CA 1
ATOM 1349 C C . ASP A 1 166 ? 19.595 9.370 -10.310 1.00 84.88 166 ASP A C 1
ATOM 1351 O O . ASP A 1 166 ? 18.847 9.320 -11.285 1.00 84.88 166 ASP A O 1
ATOM 1355 N N . ASP A 1 167 ? 20.579 10.270 -10.250 1.00 75.62 167 ASP A N 1
ATOM 1356 C CA . ASP A 1 167 ? 20.879 11.157 -11.379 1.00 75.62 167 ASP A CA 1
ATOM 1357 C C . ASP A 1 167 ? 21.508 10.352 -12.534 1.00 75.62 167 ASP A C 1
ATOM 1359 O O . ASP A 1 167 ? 22.505 9.654 -12.338 1.00 75.62 167 ASP A O 1
ATOM 1363 N N . GLU A 1 168 ? 21.028 10.533 -13.773 1.00 60.50 168 GLU A N 1
ATOM 1364 C CA . GLU A 1 168 ? 21.607 9.912 -14.989 1.00 60.50 168 GLU A CA 1
ATOM 1365 C C . GLU A 1 168 ? 23.101 10.258 -15.220 1.00 60.50 168 GLU A C 1
ATOM 1367 O O . GLU A 1 168 ? 23.786 9.629 -16.032 1.00 60.50 168 GLU A O 1
ATOM 1372 N N . LYS A 1 169 ? 23.647 11.245 -14.494 1.00 52.38 169 LYS A N 1
ATOM 1373 C CA . LYS A 1 169 ? 24.966 11.857 -14.731 1.00 52.38 169 LYS A CA 1
ATOM 1374 C C . LYS A 1 169 ? 26.195 10.980 -14.461 1.00 52.38 169 LYS A C 1
ATOM 1376 O O . LYS A 1 169 ? 27.297 11.445 -14.733 1.00 52.38 169 LYS A O 1
ATOM 1381 N N . ASN A 1 170 ? 26.048 9.741 -13.994 1.00 43.72 170 ASN A N 1
ATOM 1382 C CA . ASN A 1 170 ? 27.184 8.837 -13.752 1.00 43.72 170 ASN A CA 1
ATOM 1383 C C . ASN A 1 170 ? 27.302 7.681 -14.764 1.00 43.72 170 ASN A C 1
ATOM 1385 O O . ASN A 1 170 ? 27.901 6.655 -14.451 1.00 43.72 170 ASN A O 1
ATOM 1389 N N . SER A 1 171 ? 26.749 7.826 -15.972 1.00 40.19 171 SER A N 1
ATOM 1390 C CA . SER A 1 171 ? 26.810 6.782 -17.011 1.00 40.19 171 SER A CA 1
ATOM 1391 C C . SER A 1 171 ? 27.382 7.248 -18.359 1.00 40.19 171 SER A C 1
ATOM 1393 O O . SER A 1 171 ? 26.893 6.853 -19.416 1.00 40.19 171 SER A O 1
ATOM 1395 N N . LEU A 1 172 ? 28.456 8.050 -18.323 1.00 35.69 172 LEU A N 1
ATOM 1396 C CA . LEU A 1 172 ? 29.344 8.296 -19.470 1.00 35.69 172 LEU A CA 1
ATOM 1397 C C . LEU A 1 172 ? 30.807 8.051 -19.099 1.00 35.69 172 LEU A C 1
ATOM 1399 O O . LEU A 1 172 ? 31.240 8.589 -18.056 1.00 35.69 172 LEU A O 1
#

Foldseek 3Di:
DDDDDDDDDPPDPDPPPPDDDPDPDDPQQDADDAAADPVVLVVLQQPDFQWDFDDDPDDRGDIDGDSSNLNQADSVVSPDRDHDFKDNWDKDFDPVDDQVVLVVVVCVVCVPPPPDDDADAKTWTWIKTWIAGPVRFIWIKIWIWIWDDPVRHIHTHDIDMDIDTDDPVPPD